Protein AF-A0A2E6GCZ6-F1 (afdb_monomer_lite)

Foldseek 3Di:
DPQDDDDPVLVVLVVLLVVLVVVLVVLVVLLVVLCCLLPPVLVVVVVVCVPVVCVVVVVDPPDPPVNVVSVVSSVVSVVSNVVSVVVSVVSVVSSVVSVVSVVVVVVSVVD

Structure (mmCIF, N/CA/C/O backbone):
data_AF-A0A2E6GCZ6-F1
#
_entry.id   AF-A0A2E6GCZ6-F1
#
loop_
_atom_site.group_PDB
_atom_site.id
_atom_site.type_symbol
_atom_site.label_atom_id
_atom_site.label_alt_id
_atom_site.label_comp_id
_atom_site.label_asym_id
_atom_site.label_entity_id
_atom_site.label_seq_id
_atom_site.pdbx_PDB_ins_code
_atom_site.Cartn_x
_atom_site.Cartn_y
_atom_site.Cartn_z
_atom_site.occupancy
_atom_site.B_iso_or_equiv
_atom_site.auth_seq_id
_atom_site.auth_comp_id
_atom_site.auth_asym_id
_atom_site.auth_atom_id
_atom_site.pdbx_PDB_model_num
ATOM 1 N N . MET A 1 1 ? 24.004 -10.871 -34.022 1.00 54.06 1 MET A N 1
ATOM 2 C CA . MET A 1 1 ? 22.774 -10.085 -33.816 1.00 54.06 1 MET A CA 1
ATOM 3 C C . MET A 1 1 ? 23.160 -8.635 -33.991 1.00 54.06 1 MET A C 1
ATOM 5 O O . MET A 1 1 ? 24.234 -8.278 -33.521 1.00 54.06 1 MET A O 1
ATOM 9 N N . ASP A 1 2 ? 22.365 -7.846 -34.705 1.00 62.41 2 ASP A N 1
ATOM 10 C CA . ASP A 1 2 ? 22.635 -6.412 -34.811 1.00 62.41 2 ASP A CA 1
ATOM 11 C C . ASP A 1 2 ? 22.353 -5.753 -33.453 1.00 62.41 2 ASP A C 1
ATOM 13 O O . ASP A 1 2 ? 21.352 -6.099 -32.817 1.00 62.41 2 ASP A O 1
ATOM 17 N N . PRO A 1 3 ? 23.224 -4.854 -32.967 1.00 60.44 3 PRO A N 1
ATOM 18 C CA . PRO A 1 3 ? 23.027 -4.206 -31.678 1.00 60.44 3 PRO A CA 1
ATOM 19 C C . PRO A 1 3 ? 21.707 -3.428 -31.677 1.00 60.44 3 PRO A C 1
ATOM 21 O O . PRO A 1 3 ? 21.461 -2.581 -32.540 1.00 60.44 3 PRO A O 1
ATOM 24 N N . ILE A 1 4 ? 20.852 -3.708 -30.691 1.00 68.25 4 ILE A N 1
ATOM 25 C CA . ILE A 1 4 ? 19.631 -2.934 -30.475 1.00 68.25 4 ILE A CA 1
ATOM 26 C C . ILE A 1 4 ? 20.024 -1.499 -30.122 1.00 68.25 4 ILE A C 1
ATOM 28 O O . ILE A 1 4 ? 20.805 -1.242 -29.205 1.00 68.25 4 ILE A O 1
ATOM 32 N N . THR A 1 5 ? 19.473 -0.539 -30.862 1.00 72.44 5 THR A N 1
ATOM 33 C CA . THR A 1 5 ? 19.636 0.876 -30.525 1.00 72.44 5 THR A CA 1
ATOM 34 C C . THR A 1 5 ? 18.655 1.215 -29.409 1.00 72.44 5 THR A C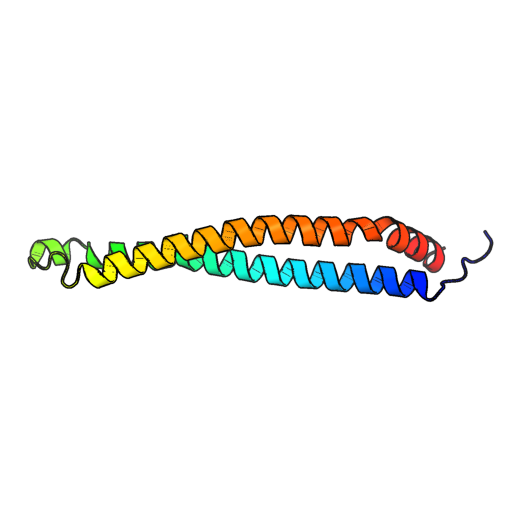 1
ATOM 36 O O . THR A 1 5 ? 17.453 1.327 -29.646 1.00 72.44 5 THR A O 1
ATOM 39 N N . ILE A 1 6 ? 19.159 1.379 -28.184 1.00 73.00 6 ILE A N 1
ATOM 40 C CA . ILE A 1 6 ? 18.347 1.797 -27.037 1.00 73.00 6 ILE A CA 1
ATOM 41 C C . ILE A 1 6 ? 17.864 3.234 -27.272 1.00 73.00 6 ILE A C 1
ATOM 43 O O . ILE A 1 6 ? 18.636 4.191 -27.217 1.00 73.00 6 ILE A O 1
ATOM 47 N N . THR A 1 7 ? 16.573 3.390 -27.549 1.00 79.94 7 THR A N 1
ATOM 48 C CA . THR A 1 7 ? 15.944 4.699 -27.785 1.00 79.94 7 THR A CA 1
ATOM 49 C C . THR A 1 7 ? 15.415 5.326 -26.488 1.00 79.94 7 THR A C 1
ATOM 51 O O . THR A 1 7 ? 15.271 4.667 -25.460 1.00 79.94 7 THR A O 1
ATOM 54 N N . GLY A 1 8 ? 15.052 6.614 -26.525 1.00 79.88 8 GLY A N 1
ATOM 55 C CA . GLY A 1 8 ? 14.458 7.306 -25.370 1.00 79.88 8 GLY A CA 1
ATOM 56 C C . GLY A 1 8 ? 13.149 6.685 -24.852 1.00 79.88 8 GLY A C 1
ATOM 57 O O . GLY A 1 8 ? 12.843 6.808 -23.669 1.00 79.88 8 GLY A O 1
ATOM 58 N N . THR A 1 9 ? 12.398 5.968 -25.695 1.00 80.75 9 THR A N 1
ATOM 59 C CA . THR A 1 9 ? 11.162 5.273 -25.287 1.00 80.75 9 THR A CA 1
ATOM 60 C C . THR A 1 9 ? 11.439 4.095 -24.355 1.00 80.75 9 THR A C 1
ATOM 62 O O . THR A 1 9 ? 10.708 3.906 -23.386 1.00 80.75 9 THR A O 1
ATOM 65 N N . HIS A 1 10 ? 12.534 3.367 -24.589 1.00 77.81 10 HIS A N 1
ATOM 66 C CA . HIS A 1 10 ? 12.990 2.277 -23.726 1.00 77.81 10 HIS A CA 1
ATOM 67 C C . HIS A 1 10 ? 13.322 2.791 -22.315 1.00 77.81 10 HIS A C 1
ATOM 69 O O . HIS A 1 10 ? 12.875 2.233 -21.312 1.00 77.81 10 HIS A O 1
ATOM 75 N N . TRP A 1 11 ? 14.031 3.921 -22.223 1.00 82.44 11 TRP A N 1
ATOM 76 C CA . TRP A 1 11 ? 14.348 4.565 -20.943 1.00 82.44 11 TRP A CA 1
ATOM 77 C C . TRP A 1 11 ? 13.114 5.097 -20.211 1.00 82.44 11 TRP A C 1
ATOM 79 O O . TRP A 1 11 ? 13.040 4.992 -18.986 1.00 82.44 11 TRP A O 1
ATOM 89 N N . ALA A 1 12 ? 12.125 5.625 -20.937 1.00 84.50 12 ALA A N 1
ATOM 90 C CA . ALA A 1 12 ? 10.864 6.064 -20.344 1.00 84.50 12 ALA A CA 1
ATOM 91 C C . ALA A 1 12 ? 10.091 4.890 -19.718 1.00 84.50 12 ALA A C 1
ATOM 93 O O . ALA A 1 12 ? 9.584 5.014 -18.604 1.00 84.50 12 ALA A O 1
ATOM 94 N N . GLN A 1 13 ? 10.062 3.734 -20.387 1.00 81.50 13 GLN A N 1
ATOM 95 C CA . GLN A 1 13 ? 9.421 2.515 -19.882 1.00 81.50 13 GLN A CA 1
ATOM 96 C C . GLN A 1 13 ? 10.160 1.924 -18.671 1.00 81.50 13 GLN A C 1
ATOM 98 O O . GLN A 1 13 ? 9.509 1.523 -17.707 1.00 81.50 13 GLN A O 1
ATOM 103 N N . ILE A 1 14 ? 11.500 1.949 -18.650 1.00 83.94 14 ILE A N 1
ATOM 104 C CA . ILE A 1 14 ? 12.277 1.589 -17.447 1.00 83.94 14 ILE A CA 1
ATOM 105 C C . ILE A 1 14 ? 11.967 2.551 -16.297 1.00 83.94 14 ILE A C 1
ATOM 107 O O . ILE A 1 14 ? 11.714 2.117 -15.175 1.00 83.94 14 ILE A O 1
ATOM 111 N N . SER A 1 15 ? 11.984 3.860 -16.554 1.00 86.06 15 SER A N 1
ATOM 112 C CA . SER A 1 15 ? 11.694 4.862 -15.525 1.00 86.06 15 SER A CA 1
ATOM 113 C C . SER A 1 15 ? 10.290 4.666 -14.954 1.00 86.06 15 SER A C 1
ATOM 115 O O . SER A 1 15 ? 10.106 4.683 -13.737 1.00 86.06 15 SER A O 1
ATOM 117 N N . GLN A 1 16 ? 9.311 4.389 -15.818 1.00 86.69 16 GLN A N 1
ATOM 118 C CA . GLN A 1 16 ? 7.963 4.024 -15.411 1.00 86.69 16 GLN A CA 1
ATOM 119 C C . GLN A 1 16 ? 7.978 2.783 -14.510 1.00 86.69 16 GLN A C 1
ATOM 121 O O . GLN A 1 16 ? 7.462 2.848 -13.397 1.00 86.69 16 GLN A O 1
ATOM 126 N N . PHE A 1 17 ? 8.616 1.689 -14.936 1.00 86.62 17 PHE A N 1
ATOM 127 C CA . PHE A 1 17 ? 8.738 0.468 -14.136 1.00 86.62 17 PHE A CA 1
ATOM 128 C C . PHE A 1 17 ? 9.288 0.748 -12.730 1.00 86.62 17 PHE A C 1
ATOM 130 O O . PHE A 1 17 ? 8.657 0.391 -11.734 1.00 86.62 17 PHE A O 1
ATOM 137 N N . VAL A 1 18 ? 10.425 1.443 -12.641 1.00 89.12 18 VAL A N 1
ATOM 138 C CA . VAL A 1 18 ? 11.084 1.761 -11.366 1.00 89.12 18 VAL A CA 1
ATOM 139 C C . VAL A 1 18 ? 10.187 2.624 -10.475 1.00 89.12 18 VAL A C 1
ATOM 141 O O . VAL A 1 18 ? 10.047 2.332 -9.288 1.00 89.12 18 VAL A O 1
ATOM 144 N N . ASN A 1 19 ? 9.528 3.641 -11.035 1.00 91.94 19 ASN A N 1
ATOM 145 C CA . ASN A 1 19 ? 8.629 4.516 -10.280 1.00 91.94 19 ASN A CA 1
ATOM 146 C C . ASN A 1 19 ? 7.410 3.759 -9.736 1.00 91.94 19 ASN A C 1
ATOM 148 O O . ASN A 1 19 ? 7.082 3.892 -8.559 1.00 91.94 19 ASN A O 1
ATOM 152 N N . PHE A 1 20 ? 6.760 2.924 -10.551 1.00 91.06 20 PHE A N 1
ATOM 153 C CA . PHE A 1 20 ? 5.609 2.135 -10.102 1.00 91.06 20 PHE A CA 1
ATOM 154 C C . PHE A 1 20 ? 5.999 1.078 -9.060 1.00 91.06 20 PHE A C 1
ATOM 156 O O . PHE A 1 20 ? 5.262 0.881 -8.090 1.00 91.06 20 PHE A O 1
ATOM 163 N N . MET A 1 21 ? 7.182 0.467 -9.188 1.00 90.94 21 MET A N 1
ATOM 164 C CA . MET A 1 21 ? 7.739 -0.401 -8.147 1.00 90.94 21 MET A CA 1
ATOM 165 C C . MET A 1 21 ? 7.989 0.375 -6.850 1.00 90.94 21 MET A C 1
ATOM 167 O O . MET A 1 21 ? 7.596 -0.087 -5.780 1.00 90.94 21 MET A O 1
ATOM 171 N N . PHE A 1 22 ? 8.552 1.583 -6.917 1.00 93.38 22 PHE A N 1
ATOM 172 C CA . PHE A 1 22 ? 8.752 2.423 -5.734 1.00 93.38 22 PHE A CA 1
ATOM 173 C C . PHE A 1 22 ? 7.425 2.810 -5.060 1.00 93.38 22 PHE A C 1
ATOM 175 O O . PHE A 1 22 ? 7.276 2.680 -3.844 1.00 93.38 22 PHE A O 1
ATOM 182 N N . TYR A 1 23 ? 6.416 3.209 -5.839 1.00 93.94 23 TYR A N 1
ATOM 183 C CA . TYR A 1 23 ? 5.084 3.511 -5.311 1.00 93.94 23 TYR A CA 1
ATOM 184 C C . TYR A 1 23 ? 4.410 2.288 -4.680 1.00 93.94 23 TYR A C 1
ATOM 186 O O . TYR A 1 23 ? 3.712 2.434 -3.676 1.00 93.94 23 TYR A O 1
ATOM 194 N N . SER A 1 24 ? 4.650 1.083 -5.210 1.00 93.31 24 SER A N 1
ATOM 195 C CA . SER A 1 24 ? 4.134 -0.157 -4.621 1.00 93.31 24 SER A CA 1
ATOM 196 C C . SER A 1 24 ? 4.671 -0.383 -3.202 1.00 93.31 24 SER A C 1
ATOM 198 O O . SER A 1 24 ? 3.904 -0.720 -2.301 1.00 93.31 24 SER A O 1
ATOM 200 N N . VAL A 1 25 ? 5.953 -0.086 -2.961 1.00 95.12 25 VAL A N 1
ATOM 201 C CA . VAL A 1 25 ? 6.556 -0.146 -1.620 1.00 95.12 25 VAL A CA 1
ATOM 202 C C . VAL A 1 25 ? 5.881 0.858 -0.685 1.00 95.12 25 VAL A C 1
ATOM 204 O O . VAL A 1 25 ? 5.512 0.505 0.434 1.00 95.12 25 VAL A O 1
ATOM 207 N N . GLY A 1 26 ? 5.644 2.087 -1.155 1.00 94.19 26 GLY A N 1
ATOM 208 C CA . GLY A 1 26 ? 4.905 3.097 -0.393 1.00 94.19 26 GLY A CA 1
ATOM 209 C C . GLY A 1 26 ? 3.497 2.635 -0.002 1.00 94.19 26 GLY A C 1
ATOM 210 O O . GLY A 1 26 ? 3.097 2.775 1.155 1.00 94.19 26 GLY A O 1
ATOM 211 N N . ALA A 1 27 ? 2.767 2.016 -0.933 1.00 95.12 27 ALA A N 1
ATOM 212 C CA . ALA A 1 27 ? 1.445 1.456 -0.661 1.00 95.12 27 ALA A CA 1
ATOM 213 C C . ALA A 1 27 ? 1.499 0.339 0.397 1.00 95.12 27 ALA A C 1
ATOM 215 O O . ALA A 1 27 ? 0.677 0.329 1.314 1.00 95.12 27 ALA A O 1
ATOM 216 N N . VAL A 1 28 ? 2.493 -0.555 0.330 1.00 96.06 28 VAL A N 1
ATOM 217 C CA . VAL A 1 28 ? 2.695 -1.613 1.336 1.00 96.06 28 VAL A CA 1
ATOM 218 C C . VAL A 1 28 ? 2.949 -1.026 2.722 1.00 96.06 28 VAL A C 1
ATOM 220 O O . VAL A 1 28 ? 2.353 -1.500 3.686 1.00 96.06 28 VAL A O 1
ATOM 223 N N . ILE A 1 29 ? 3.774 0.019 2.838 1.00 96.12 29 ILE A N 1
ATOM 224 C CA . ILE A 1 29 ? 4.039 0.683 4.124 1.00 96.12 29 ILE A CA 1
ATOM 225 C C . ILE A 1 29 ? 2.738 1.240 4.710 1.00 96.12 29 ILE A C 1
ATOM 227 O O . ILE A 1 29 ? 2.426 0.968 5.867 1.00 96.12 29 ILE A O 1
ATOM 231 N N . ILE A 1 30 ? 1.938 1.951 3.908 1.00 94.94 30 ILE A N 1
ATOM 232 C CA . ILE A 1 30 ? 0.652 2.507 4.354 1.00 94.94 30 ILE A CA 1
ATOM 233 C C . ILE A 1 30 ? -0.282 1.392 4.841 1.00 94.94 30 ILE A C 1
ATOM 235 O O . ILE A 1 30 ? -0.866 1.513 5.920 1.00 94.94 30 ILE A O 1
ATOM 239 N N . ILE A 1 31 ? -0.410 0.299 4.084 1.00 95.56 31 ILE A N 1
ATOM 240 C CA . ILE A 1 31 ? -1.247 -0.848 4.466 1.00 95.56 31 ILE A CA 1
ATOM 241 C C . ILE A 1 31 ? -0.739 -1.468 5.771 1.00 95.56 31 ILE A C 1
ATOM 243 O O . ILE A 1 31 ? -1.523 -1.677 6.695 1.00 95.56 31 ILE A O 1
ATOM 247 N N . ALA A 1 32 ? 0.564 -1.733 5.875 1.00 95.38 32 ALA A N 1
ATOM 248 C CA . ALA A 1 32 ? 1.169 -2.363 7.043 1.00 95.38 32 ALA A CA 1
ATOM 249 C C . ALA A 1 32 ? 0.978 -1.515 8.306 1.00 95.38 32 ALA A C 1
ATOM 251 O O . ALA A 1 32 ? 0.556 -2.038 9.336 1.00 95.38 32 ALA A O 1
ATOM 252 N N . THR A 1 33 ? 1.207 -0.201 8.225 1.00 95.06 33 THR A N 1
ATOM 253 C CA . THR A 1 33 ? 0.978 0.720 9.345 1.00 95.06 33 THR A CA 1
ATOM 254 C C . THR A 1 33 ? -0.491 0.728 9.771 1.00 95.06 33 THR A C 1
ATOM 256 O O . THR A 1 33 ? -0.782 0.658 10.964 1.00 95.06 33 THR A O 1
ATOM 259 N N . ASN A 1 34 ? -1.432 0.756 8.822 1.00 94.19 34 ASN A N 1
ATOM 260 C CA . ASN A 1 34 ? -2.861 0.747 9.144 1.00 94.19 34 ASN A CA 1
ATOM 261 C C . ASN A 1 34 ? -3.330 -0.600 9.716 1.00 94.19 34 ASN A C 1
ATOM 263 O O . ASN A 1 34 ? -4.144 -0.610 10.639 1.00 94.19 34 ASN A O 1
ATOM 267 N N . LEU A 1 35 ? -2.793 -1.728 9.239 1.00 93.38 35 LEU A N 1
ATOM 268 C CA . LEU A 1 35 ? -3.044 -3.045 9.833 1.00 93.38 35 LEU A CA 1
ATOM 269 C C . LEU A 1 35 ? -2.501 -3.126 11.259 1.00 93.38 35 LEU A C 1
ATOM 271 O O . LEU A 1 35 ? -3.213 -3.585 12.144 1.00 93.38 35 LEU A O 1
ATOM 275 N N . LEU A 1 36 ? -1.283 -2.641 11.501 1.00 93.81 36 LEU A N 1
ATOM 276 C CA . LEU A 1 36 ? -0.674 -2.615 12.830 1.00 93.81 36 LEU A CA 1
ATOM 277 C C . L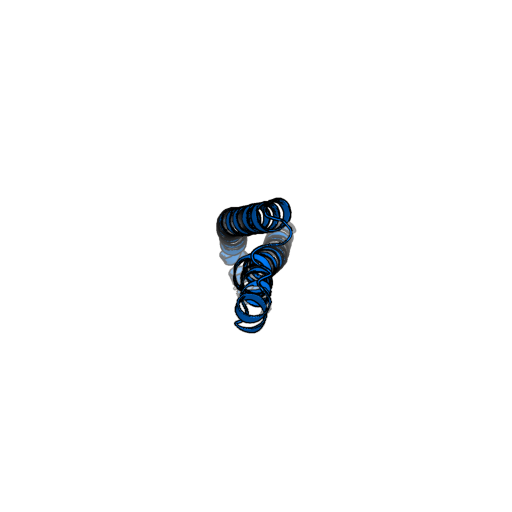EU A 1 36 ? -1.541 -1.816 13.821 1.00 93.81 36 LEU A C 1
ATOM 279 O O . LEU A 1 36 ? -1.832 -2.281 14.922 1.00 93.81 36 LEU A O 1
ATOM 283 N N . ILE A 1 37 ? -2.018 -0.638 13.406 1.00 90.81 37 ILE A N 1
ATOM 284 C CA . ILE A 1 37 ? -2.899 0.209 14.220 1.00 90.81 37 ILE A CA 1
ATOM 285 C C . ILE A 1 37 ? -4.255 -0.463 14.457 1.00 90.81 37 ILE A C 1
ATOM 287 O O . ILE A 1 37 ? -4.692 -0.583 15.602 1.00 90.81 37 ILE A O 1
ATOM 291 N N . GLY A 1 38 ? -4.918 -0.910 13.390 1.00 85.88 38 GLY A N 1
ATOM 292 C CA . GLY A 1 38 ? -6.271 -1.456 13.462 1.00 85.88 38 GLY A CA 1
ATOM 293 C C . GLY A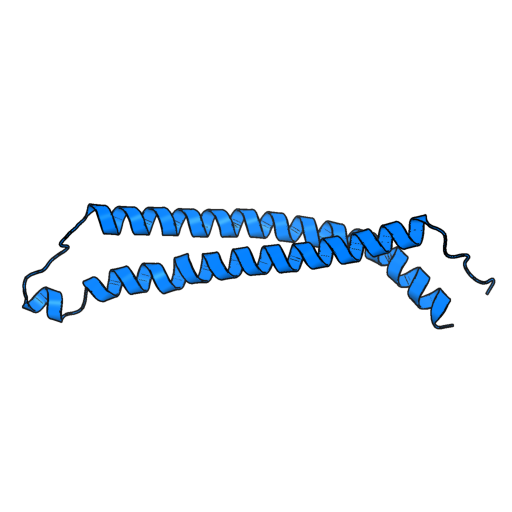 1 38 ? -6.355 -2.824 14.141 1.00 85.88 38 GLY A C 1
ATOM 294 O O . GLY A 1 38 ? -7.338 -3.111 14.817 1.00 85.88 38 GLY A O 1
ATOM 295 N N . TYR A 1 39 ? -5.346 -3.675 13.968 1.00 88.31 39 TYR A N 1
ATOM 296 C CA . TYR A 1 39 ? -5.371 -5.062 14.433 1.00 88.31 39 TYR A CA 1
ATOM 297 C C . TYR A 1 39 ? -4.645 -5.280 15.763 1.00 88.31 39 TYR A C 1
ATOM 299 O O . TYR A 1 39 ? -5.052 -6.149 16.523 1.00 88.31 39 TYR A O 1
ATOM 307 N N . ILE A 1 40 ? -3.593 -4.507 16.060 1.00 87.69 40 ILE A N 1
ATOM 308 C CA . ILE A 1 40 ? -2.793 -4.698 17.279 1.00 87.69 40 ILE A CA 1
ATOM 309 C C . ILE A 1 40 ? -3.040 -3.561 18.269 1.00 87.69 40 ILE A C 1
ATOM 311 O O . ILE A 1 40 ? -3.528 -3.805 19.371 1.00 87.69 40 ILE A O 1
ATOM 315 N N . PHE A 1 41 ? -2.744 -2.314 17.889 1.00 86.19 41 PHE A N 1
ATOM 316 C CA . PHE A 1 41 ? -2.755 -1.209 18.852 1.00 86.19 41 PHE A CA 1
ATOM 317 C C . PHE A 1 41 ? -4.150 -0.900 19.396 1.00 86.19 41 PHE A C 1
ATOM 319 O O . PHE A 1 41 ? -4.316 -0.849 20.612 1.00 86.19 41 PHE A O 1
ATOM 326 N N . ILE A 1 42 ? -5.160 -0.720 18.540 1.00 84.50 42 ILE A N 1
ATOM 327 C CA . ILE A 1 42 ? -6.504 -0.349 19.010 1.00 84.50 42 ILE A CA 1
ATOM 328 C C . ILE A 1 42 ? -7.112 -1.429 19.918 1.00 84.50 42 ILE A C 1
ATOM 330 O O . ILE A 1 42 ? -7.531 -1.068 21.018 1.00 84.50 42 ILE A O 1
ATOM 334 N N . PRO A 1 43 ? -7.118 -2.724 19.544 1.00 81.50 43 PRO A N 1
ATOM 335 C CA . PRO A 1 43 ? -7.560 -3.780 20.452 1.00 81.50 43 PRO A CA 1
ATOM 336 C C . PRO A 1 43 ? -6.775 -3.801 21.764 1.00 81.50 43 PRO A C 1
ATOM 338 O O . PRO A 1 43 ? -7.389 -3.814 22.821 1.00 81.50 43 PRO A O 1
ATOM 341 N N . SER A 1 44 ? -5.441 -3.672 21.730 1.00 80.44 44 SER A N 1
ATOM 342 C CA . SER A 1 44 ? -4.635 -3.665 22.962 1.00 80.44 44 SER A CA 1
ATOM 343 C C . SER A 1 44 ? -4.978 -2.504 23.906 1.00 80.44 44 SER A C 1
ATOM 345 O O . SER A 1 44 ? -4.967 -2.672 25.124 1.00 80.44 44 SER A O 1
ATOM 347 N N . LEU A 1 45 ? -5.327 -1.334 23.359 1.00 78.12 45 LEU A N 1
ATOM 348 C CA . LEU A 1 45 ? -5.761 -0.179 24.145 1.00 78.12 45 LEU A CA 1
ATOM 349 C C . LEU A 1 45 ? -7.135 -0.414 24.773 1.00 78.12 45 LEU A C 1
ATOM 351 O O . LEU A 1 45 ? -7.346 -0.002 25.910 1.00 78.12 45 LEU A O 1
ATOM 355 N N . ILE A 1 46 ? -8.043 -1.081 24.058 1.00 73.25 46 ILE A N 1
ATOM 356 C CA . ILE A 1 46 ? -9.368 -1.439 24.573 1.00 73.25 46 ILE A CA 1
ATOM 357 C C . ILE A 1 46 ? -9.225 -2.502 25.673 1.00 73.25 46 ILE A C 1
ATOM 359 O O . ILE A 1 46 ? -9.681 -2.283 26.790 1.00 73.25 46 ILE A O 1
ATOM 363 N N . ASP A 1 47 ? -8.492 -3.584 25.412 1.00 69.56 47 ASP A N 1
ATOM 364 C CA . ASP A 1 47 ? -8.326 -4.703 26.347 1.00 69.56 47 ASP A CA 1
ATOM 365 C C . ASP A 1 47 ? -7.539 -4.309 27.608 1.00 69.56 47 ASP A C 1
ATOM 367 O O . ASP A 1 47 ? -7.818 -4.800 28.702 1.00 69.56 47 ASP A O 1
ATOM 371 N N . SER A 1 48 ? -6.579 -3.379 27.500 1.00 62.62 48 SER A N 1
ATOM 372 C CA . SER A 1 48 ? -5.863 -2.849 28.672 1.00 62.62 48 SER A CA 1
ATOM 373 C C . SER A 1 48 ? -6.789 -2.151 29.679 1.00 62.62 48 SER A C 1
ATOM 375 O O . SER A 1 48 ? -6.475 -2.105 30.870 1.00 62.62 48 SER A O 1
ATOM 377 N N . GLN A 1 49 ? -7.946 -1.650 29.230 1.00 57.72 49 GLN A N 1
ATOM 378 C CA . GLN A 1 49 ? -8.962 -1.046 30.097 1.00 57.72 49 GLN A CA 1
ATOM 379 C C . GLN A 1 49 ? -9.866 -2.102 30.762 1.00 57.72 49 GLN A C 1
ATOM 381 O O . GLN A 1 49 ? -10.401 -1.857 31.845 1.00 57.72 49 GLN A O 1
ATOM 386 N N . ASP A 1 50 ? -9.956 -3.301 30.182 1.00 53.28 50 ASP A N 1
ATOM 387 C CA . ASP A 1 50 ? -10.766 -4.428 30.664 1.00 53.28 50 ASP A CA 1
ATOM 388 C C . ASP A 1 50 ? -9.980 -5.413 31.562 1.00 53.28 50 ASP A C 1
ATOM 390 O O . ASP A 1 50 ? -10.458 -6.506 31.874 1.00 53.28 50 ASP A O 1
ATOM 394 N N . SER A 1 51 ? -8.776 -5.042 32.027 1.00 50.62 51 SER A N 1
ATOM 395 C CA . SER A 1 51 ? -7.984 -5.885 32.938 1.00 50.62 51 SER A CA 1
ATOM 396 C C . SER A 1 51 ? -8.757 -6.236 34.227 1.00 50.62 51 SER A C 1
ATOM 398 O O . SER A 1 51 ? -9.501 -5.405 34.745 1.00 50.62 51 SER A O 1
ATOM 400 N N . PRO A 1 52 ? -8.558 -7.422 34.835 1.00 47.00 52 PRO A N 1
ATOM 401 C CA . PRO A 1 52 ? -9.300 -7.849 36.029 1.00 47.00 52 PRO A CA 1
ATOM 402 C C . PRO A 1 52 ? -9.147 -6.914 37.246 1.00 47.00 52 PRO A C 1
ATOM 404 O O . PRO A 1 52 ? -9.991 -6.936 38.138 1.00 47.00 52 PRO A O 1
ATOM 407 N N . LEU A 1 53 ? -8.133 -6.040 37.273 1.00 47.47 53 LEU A N 1
ATOM 408 C CA . LEU A 1 53 ? -7.998 -4.965 38.266 1.00 47.47 53 LEU A CA 1
ATOM 409 C C . LEU A 1 53 ? -9.056 -3.851 38.117 1.00 47.47 53 LEU A C 1
ATOM 411 O O . LEU A 1 53 ? -9.383 -3.208 39.113 1.00 47.47 53 LEU A O 1
ATOM 415 N N . SER A 1 54 ? -9.629 -3.632 36.927 1.00 49.94 54 SER A N 1
ATOM 416 C CA . SER A 1 54 ? -10.728 -2.673 36.708 1.00 49.94 54 SER A CA 1
ATOM 417 C C . SER A 1 54 ? -12.078 -3.216 37.192 1.00 49.94 54 SER A C 1
ATOM 419 O O . SER A 1 54 ? -12.903 -2.457 37.703 1.00 49.94 54 SER A O 1
ATOM 421 N N . ILE A 1 55 ? -12.262 -4.542 37.146 1.00 45.34 55 ILE A N 1
ATOM 422 C CA . ILE A 1 55 ? -13.428 -5.253 37.695 1.00 45.34 55 ILE A CA 1
ATOM 423 C C . ILE A 1 55 ? -13.394 -5.254 39.232 1.00 45.34 55 ILE A C 1
ATOM 425 O O . ILE A 1 55 ? -14.427 -5.040 39.864 1.00 45.34 55 ILE A O 1
ATOM 429 N N . ILE A 1 56 ? -12.212 -5.432 39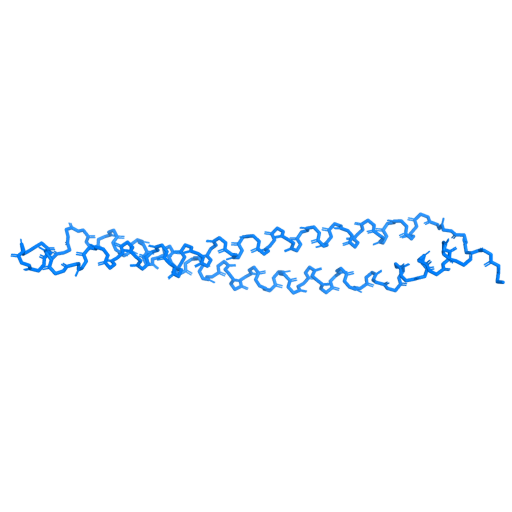.839 1.00 47.03 56 ILE A N 1
ATOM 430 C CA . ILE A 1 56 ? -12.030 -5.393 41.303 1.00 47.03 56 ILE A CA 1
ATOM 431 C C . ILE A 1 56 ? -12.236 -3.969 41.860 1.00 47.03 56 ILE A C 1
ATOM 433 O O . ILE A 1 56 ? -12.756 -3.816 42.961 1.00 47.03 56 ILE A O 1
ATOM 437 N N . ASN A 1 57 ? -11.903 -2.928 41.086 1.00 47.19 57 ASN A N 1
ATOM 438 C CA . ASN A 1 57 ? -12.053 -1.522 41.487 1.00 47.19 57 ASN A CA 1
ATOM 439 C C . ASN A 1 57 ? -13.359 -0.851 41.006 1.00 47.19 57 ASN A C 1
ATOM 441 O O . ASN A 1 57 ? -13.519 0.355 41.176 1.00 47.19 57 ASN A O 1
ATOM 445 N N . GLY A 1 58 ? -14.297 -1.590 40.398 1.00 48.62 58 GLY A N 1
ATOM 446 C CA . GLY A 1 58 ? -15.585 -1.044 39.938 1.00 48.62 58 GLY A CA 1
ATOM 447 C C . GLY A 1 58 ? -15.498 -0.014 38.800 1.00 48.62 58 GLY A C 1
ATOM 448 O O . GLY A 1 58 ? -16.513 0.580 38.433 1.00 48.62 58 GLY A O 1
ATOM 449 N N . ALA A 1 59 ? -14.320 0.190 38.206 1.00 46.47 59 ALA A N 1
ATOM 450 C CA . ALA A 1 59 ? -14.081 1.161 37.143 1.00 46.47 59 ALA A CA 1
ATOM 451 C C . ALA A 1 59 ? -14.437 0.556 35.778 1.00 46.47 59 ALA A C 1
ATOM 453 O O . ALA A 1 59 ? -13.588 0.275 34.936 1.00 46.47 59 ALA A O 1
ATOM 454 N N . LYS A 1 60 ? -15.734 0.331 35.568 1.00 51.28 60 LYS A N 1
ATOM 455 C CA . LYS A 1 60 ? -16.296 -0.021 34.266 1.00 51.28 60 LYS A CA 1
ATOM 456 C C . LYS A 1 60 ? -16.359 1.250 33.412 1.00 51.28 60 LYS A C 1
ATOM 458 O O . LYS A 1 60 ? -17.145 2.140 33.711 1.00 51.28 60 LYS A O 1
ATOM 463 N N . LEU A 1 61 ? -15.555 1.307 32.350 1.00 53.03 61 LEU A N 1
ATOM 464 C CA . LEU A 1 61 ? -15.646 2.264 31.238 1.00 53.03 61 LEU A CA 1
ATOM 465 C C . LEU A 1 61 ? -15.776 3.756 31.649 1.00 53.03 61 LEU A C 1
ATOM 467 O O . LEU A 1 61 ? -16.852 4.344 31.565 1.00 53.03 61 LEU A O 1
ATOM 471 N N . GLU A 1 62 ? -14.676 4.423 32.013 1.00 56.06 62 GLU A N 1
ATOM 472 C CA . GLU A 1 62 ? -14.712 5.857 32.378 1.00 56.06 62 GLU A CA 1
ATOM 473 C C . GLU A 1 62 ? -15.069 6.807 31.208 1.00 56.06 62 GLU A C 1
ATOM 475 O O . GLU A 1 62 ? -15.433 7.959 31.445 1.00 56.06 62 GLU A O 1
ATOM 480 N N . ASN A 1 63 ? -15.027 6.371 29.935 1.00 63.62 63 ASN A N 1
ATOM 481 C CA . ASN A 1 63 ? -15.477 7.223 28.823 1.00 63.62 63 ASN A CA 1
ATOM 482 C C . ASN A 1 63 ? -15.982 6.449 27.578 1.00 63.62 63 ASN A C 1
ATOM 484 O O . ASN A 1 63 ? -15.212 6.197 26.645 1.00 63.62 63 ASN A O 1
ATOM 488 N N . PRO A 1 64 ? -17.290 6.128 27.471 1.00 69.06 64 PRO A N 1
ATOM 489 C CA . PRO A 1 64 ? -17.861 5.415 26.314 1.00 69.06 64 PRO A CA 1
ATOM 490 C C . PRO A 1 64 ? -17.629 6.128 24.972 1.00 69.06 64 PRO A C 1
ATOM 492 O O . PRO A 1 64 ? -17.584 5.495 23.915 1.00 69.06 64 PRO A O 1
ATOM 495 N N . LYS A 1 65 ? -17.427 7.451 25.000 1.00 74.81 65 LYS A N 1
ATOM 496 C CA . LYS A 1 65 ? -17.101 8.240 23.808 1.00 74.81 65 LYS A CA 1
ATOM 497 C C . LYS A 1 65 ? -15.722 7.886 23.247 1.00 74.81 65 LYS A C 1
ATOM 499 O O . LYS A 1 65 ? -15.590 7.790 22.028 1.00 74.81 65 LYS A O 1
ATOM 504 N N . PHE A 1 66 ? -14.731 7.638 24.103 1.00 76.81 66 PHE A N 1
ATOM 505 C CA . PHE A 1 66 ? -13.362 7.323 23.687 1.00 76.81 66 PHE A CA 1
ATOM 506 C C . PHE A 1 66 ? -13.268 5.952 23.006 1.00 76.81 66 PHE A C 1
ATOM 508 O O . PHE A 1 66 ? -12.734 5.852 21.904 1.00 76.81 66 PHE A O 1
AT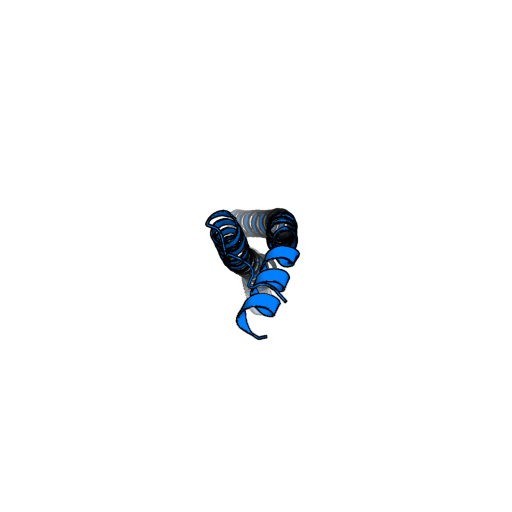OM 515 N N . VAL A 1 67 ? -13.892 4.918 23.579 1.00 77.50 67 VAL A N 1
ATOM 516 C CA . VAL A 1 67 ? -13.947 3.578 22.961 1.00 77.50 67 VAL A CA 1
ATOM 517 C C . VAL A 1 67 ? -14.660 3.632 21.606 1.00 77.50 67 VAL A C 1
ATOM 519 O O . VAL A 1 67 ? -14.168 3.099 20.613 1.00 77.50 67 VAL A O 1
ATOM 522 N N . SER A 1 68 ? -15.781 4.361 21.516 1.00 81.19 68 SER A N 1
ATOM 523 C CA . SER A 1 68 ? -16.493 4.543 20.243 1.00 81.19 68 SER A CA 1
ATOM 524 C C . SER A 1 68 ? -15.649 5.256 19.177 1.00 81.19 68 SER A C 1
ATOM 526 O O . SER A 1 68 ? -15.781 4.974 17.985 1.00 81.19 68 SER A O 1
ATOM 528 N N . PHE A 1 69 ? -14.772 6.170 19.599 1.00 84.06 69 PHE A N 1
ATOM 529 C CA . PHE A 1 69 ? -13.842 6.874 18.726 1.00 84.06 69 PHE A CA 1
ATOM 530 C C . PHE A 1 69 ? -12.739 5.938 18.217 1.00 84.06 69 PHE A C 1
ATOM 532 O O . PHE A 1 69 ? -12.513 5.883 17.009 1.00 84.06 69 PHE A O 1
ATOM 539 N N . LEU A 1 70 ? -12.133 5.130 19.092 1.00 84.56 70 LEU A N 1
ATOM 540 C CA . LEU A 1 70 ? -11.131 4.134 18.698 1.00 84.56 70 LEU A CA 1
ATOM 541 C C . LEU A 1 70 ? -11.699 3.102 17.713 1.00 84.56 70 LEU A C 1
ATOM 543 O O . LEU A 1 70 ? -11.075 2.825 16.693 1.00 84.56 70 LEU A O 1
ATOM 547 N N . LEU A 1 71 ? -12.921 2.608 17.938 1.00 86.25 71 LEU A N 1
ATOM 548 C CA . LEU A 1 71 ? -13.590 1.690 17.007 1.00 86.25 71 LEU A CA 1
ATOM 549 C C . LEU A 1 71 ? -13.865 2.330 15.634 1.00 86.25 71 LEU A C 1
ATOM 551 O O . LEU A 1 71 ? -13.832 1.645 14.611 1.00 86.25 71 LEU A O 1
ATOM 555 N N . LYS A 1 72 ? -14.130 3.643 15.575 1.00 88.69 72 LYS A N 1
ATOM 556 C CA . LYS A 1 72 ? -14.249 4.368 14.296 1.00 88.69 72 LYS A CA 1
ATOM 557 C C . LYS A 1 72 ? -12.907 4.446 13.573 1.00 88.69 72 LYS A C 1
ATOM 559 O O . LYS A 1 72 ? -12.873 4.185 12.373 1.00 88.69 72 LYS A O 1
ATOM 564 N N . ILE A 1 73 ? -11.822 4.752 14.291 1.00 89.06 73 ILE A N 1
ATOM 565 C CA . ILE A 1 73 ? -10.465 4.745 13.722 1.00 89.06 73 ILE A CA 1
ATOM 566 C C . ILE A 1 73 ? -10.124 3.350 13.203 1.00 89.06 73 ILE A C 1
ATOM 568 O O . ILE A 1 73 ? -9.666 3.224 12.075 1.00 89.06 73 ILE A O 1
ATOM 572 N N . GLN A 1 74 ? -10.420 2.299 13.969 1.00 89.38 74 GLN A N 1
ATOM 573 C CA . GLN A 1 74 ? -10.162 0.917 13.570 1.00 89.38 74 GLN A CA 1
ATOM 574 C C . GLN A 1 74 ? -10.824 0.575 12.230 1.00 89.38 74 GLN A C 1
ATOM 576 O O . GLN A 1 74 ? -10.173 0.067 11.316 1.00 89.38 74 GLN A O 1
ATOM 581 N N . LYS A 1 75 ? -12.111 0.914 12.084 1.00 88.88 75 LYS A N 1
ATOM 582 C CA . LYS A 1 75 ? -12.852 0.726 10.829 1.00 88.88 75 LYS A CA 1
ATOM 583 C C . LYS A 1 75 ? -12.249 1.535 9.681 1.00 88.88 75 LYS A C 1
ATOM 585 O O . LYS A 1 75 ? -12.154 1.020 8.570 1.00 88.88 75 LYS A O 1
ATOM 590 N N . ALA A 1 76 ? -11.825 2.772 9.941 1.00 92.38 76 ALA A N 1
ATOM 591 C CA . ALA A 1 76 ? -11.157 3.601 8.944 1.00 92.38 76 ALA A CA 1
ATOM 592 C C . ALA A 1 76 ? -9.818 2.988 8.500 1.00 92.38 76 ALA A C 1
ATOM 594 O O . ALA A 1 76 ? -9.569 2.902 7.301 1.00 92.38 76 ALA A O 1
ATOM 595 N N . CYS A 1 77 ? -9.002 2.480 9.429 1.00 92.44 77 CYS A N 1
ATOM 596 C CA . CYS A 1 77 ? -7.756 1.781 9.113 1.00 92.44 77 CYS A CA 1
ATOM 597 C C . CYS A 1 77 ? -8.007 0.571 8.206 1.00 92.44 77 CYS A C 1
ATOM 599 O O . CYS A 1 77 ? -7.335 0.426 7.189 1.00 92.44 77 CYS A O 1
ATOM 601 N N . TYR A 1 78 ? -9.015 -0.257 8.503 1.00 91.75 78 TYR A N 1
ATOM 602 C CA . TYR A 1 78 ? -9.361 -1.382 7.629 1.00 91.75 78 TYR A CA 1
ATOM 603 C C . TYR A 1 78 ? -9.848 -0.939 6.245 1.00 91.75 78 TYR A C 1
ATOM 605 O O . TYR A 1 78 ? -9.468 -1.549 5.246 1.00 91.75 78 TYR A O 1
ATOM 613 N N . ALA A 1 79 ? -10.628 0.141 6.157 1.00 93.88 79 ALA A N 1
ATOM 614 C CA . ALA A 1 79 ? -11.040 0.700 4.871 1.00 93.88 79 ALA A CA 1
ATOM 615 C C . ALA A 1 79 ? -9.834 1.182 4.042 1.00 93.88 79 ALA A C 1
ATOM 617 O O . ALA A 1 79 ? -9.755 0.890 2.847 1.00 93.88 79 ALA A O 1
ATOM 618 N N . VAL A 1 80 ? -8.863 1.848 4.680 1.00 94.75 80 VAL A N 1
ATOM 619 C CA . VAL A 1 80 ? -7.599 2.255 4.044 1.00 94.75 80 VAL A CA 1
ATOM 620 C C . VAL A 1 80 ? -6.813 1.037 3.562 1.00 94.75 80 VAL A C 1
ATOM 622 O O . VAL A 1 80 ? -6.285 1.070 2.455 1.00 94.75 80 VAL A O 1
ATOM 625 N N . CYS A 1 81 ? -6.775 -0.058 4.326 1.00 94.06 81 CYS A N 1
ATOM 626 C CA . CYS A 1 81 ? -6.108 -1.288 3.897 1.00 94.06 81 CYS A CA 1
ATOM 627 C C . CYS A 1 81 ? -6.748 -1.894 2.643 1.00 94.06 81 CYS A C 1
ATOM 629 O O . CYS A 1 81 ? -6.028 -2.294 1.733 1.00 94.06 81 CYS A O 1
ATOM 631 N N . ILE A 1 82 ? -8.082 -1.933 2.563 1.00 95.19 82 ILE A N 1
ATOM 632 C CA . ILE A 1 82 ? -8.796 -2.456 1.387 1.00 95.19 82 ILE A CA 1
ATOM 633 C C . ILE A 1 82 ? -8.513 -1.583 0.160 1.00 95.19 82 ILE A C 1
ATOM 635 O O . ILE A 1 82 ? -8.131 -2.096 -0.891 1.00 95.19 82 ILE A O 1
ATOM 639 N N . ALA A 1 83 ? -8.651 -0.261 0.294 1.00 95.88 83 ALA A N 1
ATOM 640 C CA . ALA A 1 83 ? -8.367 0.670 -0.795 1.00 95.88 83 ALA A CA 1
ATOM 641 C C . ALA A 1 83 ? -6.893 0.604 -1.231 1.00 95.88 83 ALA A C 1
ATOM 643 O O . ALA A 1 83 ? -6.594 0.552 -2.424 1.00 95.88 83 ALA A O 1
ATOM 644 N N . GLY A 1 84 ? -5.975 0.541 -0.265 1.00 94.44 84 GLY A N 1
ATOM 645 C CA . GLY A 1 84 ? -4.544 0.387 -0.499 1.00 94.44 84 GLY A CA 1
ATOM 646 C C . GLY A 1 84 ? -4.208 -0.920 -1.211 1.00 94.44 84 GLY A C 1
ATOM 647 O O . GLY A 1 84 ? -3.377 -0.916 -2.111 1.00 94.44 84 GLY A O 1
ATOM 648 N N . PHE A 1 85 ? -4.879 -2.024 -0.875 1.00 94.56 85 PHE A N 1
ATOM 649 C CA . PHE A 1 85 ? -4.684 -3.310 -1.544 1.00 94.56 85 PHE A CA 1
ATOM 650 C C . PHE A 1 85 ? -5.092 -3.256 -3.022 1.00 94.56 85 PHE A C 1
ATOM 652 O O . PHE A 1 85 ? -4.346 -3.711 -3.887 1.00 94.56 85 PHE A O 1
ATOM 659 N N . VAL A 1 86 ? -6.230 -2.627 -3.333 1.00 96.12 86 VAL A N 1
ATOM 660 C CA . VAL A 1 86 ? -6.658 -2.401 -4.725 1.00 96.12 86 VAL A CA 1
ATOM 661 C C . VAL A 1 86 ? -5.652 -1.517 -5.469 1.00 96.12 86 VAL A C 1
ATOM 663 O O . VAL A 1 86 ? -5.260 -1.838 -6.592 1.00 96.12 86 VAL A O 1
ATOM 666 N N . ALA A 1 87 ? -5.182 -0.439 -4.836 1.00 94.62 87 ALA A N 1
ATOM 667 C CA . ALA A 1 87 ? -4.157 0.427 -5.412 1.00 94.62 87 ALA A CA 1
ATOM 668 C C . ALA A 1 87 ? -2.841 -0.328 -5.657 1.00 94.62 87 ALA A C 1
ATOM 670 O O . ALA A 1 87 ? -2.230 -0.169 -6.710 1.00 94.62 87 ALA A O 1
ATOM 671 N N . LEU A 1 88 ? -2.427 -1.195 -4.730 1.00 95.44 88 LEU A N 1
ATOM 672 C CA . LEU A 1 88 ? -1.223 -2.010 -4.863 1.00 95.44 88 LEU A CA 1
ATOM 673 C C . LEU A 1 88 ? -1.314 -2.961 -6.061 1.00 95.44 88 LEU A C 1
ATOM 675 O O . LEU A 1 88 ? -0.364 -3.040 -6.837 1.00 95.44 88 LEU A O 1
ATOM 679 N N . ILE A 1 89 ? -2.457 -3.629 -6.253 1.00 94.62 89 ILE A N 1
ATOM 680 C CA . ILE A 1 89 ? -2.694 -4.478 -7.432 1.00 94.62 89 ILE A CA 1
ATOM 681 C C . ILE A 1 89 ? -2.534 -3.660 -8.716 1.00 94.62 89 ILE A C 1
ATOM 683 O O . ILE A 1 89 ? -1.837 -4.092 -9.631 1.00 94.62 89 ILE A O 1
ATOM 687 N N . TYR A 1 90 ? -3.131 -2.468 -8.776 1.00 93.81 90 TYR A N 1
ATOM 688 C CA . TYR A 1 90 ? -3.020 -1.589 -9.939 1.00 93.81 90 TYR A CA 1
ATOM 689 C C . TYR A 1 90 ? -1.574 -1.137 -10.208 1.00 93.81 90 TYR A C 1
ATOM 691 O O . TYR A 1 90 ? -1.112 -1.174 -11.352 1.00 93.81 90 TYR A O 1
ATOM 699 N N . LEU A 1 91 ? -0.843 -0.738 -9.162 1.00 92.81 91 LEU A N 1
ATOM 700 C CA . LEU A 1 91 ? 0.553 -0.310 -9.268 1.00 92.81 91 LEU A CA 1
ATOM 701 C C . LEU A 1 91 ? 1.442 -1.447 -9.778 1.00 92.81 91 LEU A C 1
ATOM 703 O O . LEU A 1 91 ? 2.226 -1.237 -10.701 1.00 92.81 91 LEU A O 1
ATOM 707 N N . LEU A 1 92 ? 1.284 -2.653 -9.226 1.00 90.75 92 LEU A N 1
ATOM 708 C CA . LEU A 1 92 ? 2.040 -3.829 -9.651 1.00 90.75 92 LEU A CA 1
ATOM 709 C C . LEU A 1 92 ? 1.676 -4.250 -11.074 1.00 90.75 92 LEU A C 1
ATOM 711 O O . LEU A 1 92 ? 2.571 -4.497 -11.874 1.00 90.75 92 LEU A O 1
ATOM 715 N N . TYR A 1 93 ? 0.389 -4.276 -11.425 1.00 90.50 93 TYR A N 1
ATOM 716 C CA . TYR A 1 93 ? -0.053 -4.559 -12.792 1.00 90.50 93 TYR A CA 1
ATOM 717 C C . TYR A 1 93 ? 0.593 -3.596 -13.798 1.00 90.50 93 TYR A C 1
ATOM 719 O O . TYR A 1 93 ? 1.140 -4.019 -14.817 1.00 90.50 93 TYR A O 1
ATOM 727 N N . THR A 1 94 ? 0.597 -2.302 -13.473 1.00 88.06 94 THR A N 1
ATOM 728 C CA . THR A 1 94 ? 1.206 -1.272 -14.322 1.00 88.06 94 THR A CA 1
ATOM 729 C C . THR A 1 94 ? 2.722 -1.437 -14.401 1.00 88.06 94 THR A C 1
ATOM 731 O O . THR A 1 94 ? 3.280 -1.346 -15.492 1.00 88.06 94 THR A O 1
ATOM 734 N N . ALA A 1 95 ? 3.395 -1.751 -13.290 1.00 86.19 95 ALA A N 1
ATOM 735 C CA . ALA A 1 95 ? 4.824 -2.051 -13.295 1.00 86.19 95 ALA A CA 1
ATOM 736 C C . ALA A 1 95 ? 5.130 -3.247 -14.214 1.00 86.19 95 ALA A C 1
ATOM 738 O O . ALA A 1 95 ? 5.906 -3.126 -15.158 1.00 86.19 95 ALA A O 1
ATOM 739 N N . PHE A 1 96 ? 4.464 -4.386 -14.019 1.00 82.56 96 PHE A N 1
ATOM 740 C CA . PHE A 1 96 ? 4.724 -5.594 -14.808 1.00 82.56 96 PHE A CA 1
ATOM 741 C C . PHE A 1 96 ? 4.350 -5.465 -16.290 1.00 82.56 96 PHE A C 1
ATOM 743 O O . PHE A 1 96 ? 4.906 -6.186 -17.114 1.00 82.56 96 PHE A O 1
ATOM 750 N N . SER A 1 97 ? 3.494 -4.516 -16.673 1.00 81.31 97 SER A N 1
ATOM 751 C CA . SER A 1 97 ? 3.253 -4.228 -18.094 1.00 81.31 97 SER A CA 1
ATOM 752 C C . SER A 1 97 ? 4.503 -3.718 -18.837 1.00 81.31 97 SER A C 1
ATOM 754 O O . SER A 1 97 ? 4.621 -3.919 -20.043 1.00 81.31 97 SER A O 1
ATOM 756 N N . ALA A 1 98 ? 5.474 -3.134 -18.123 1.00 73.12 98 ALA A N 1
ATOM 757 C CA . ALA A 1 98 ? 6.745 -2.662 -18.679 1.00 73.12 98 ALA A CA 1
ATOM 758 C C . ALA A 1 98 ? 7.864 -3.730 -18.672 1.00 73.12 98 ALA A C 1
ATOM 760 O O . ALA A 1 98 ? 8.956 -3.485 -19.185 1.00 73.12 98 ALA A O 1
ATOM 761 N N . LEU A 1 99 ? 7.609 -4.927 -18.126 1.00 70.62 99 LEU A N 1
ATOM 762 C CA . LEU A 1 99 ? 8.595 -6.012 -18.010 1.00 70.62 99 LEU A CA 1
ATOM 763 C C . LEU A 1 99 ? 9.203 -6.496 -19.349 1.00 70.62 99 LEU A C 1
ATOM 765 O O . LEU A 1 99 ? 10.399 -6.794 -19.360 1.00 70.62 99 LEU A O 1
ATOM 769 N N . PRO A 1 100 ? 8.451 -6.589 -20.470 1.00 75.00 100 PRO A N 1
ATOM 770 C CA . PRO A 1 100 ? 9.004 -7.059 -21.747 1.00 75.00 100 PRO A CA 1
ATOM 771 C C . PRO A 1 100 ? 10.194 -6.221 -22.231 1.00 75.00 100 PRO A C 1
ATOM 773 O O . PRO A 1 100 ? 11.190 -6.764 -22.693 1.00 75.00 100 PRO A O 1
ATOM 776 N N . VAL A 1 101 ? 10.125 -4.908 -22.021 1.00 68.25 101 VAL A N 1
ATOM 777 C CA . VAL A 1 101 ? 11.150 -3.935 -22.423 1.00 68.25 101 VAL A CA 1
ATOM 778 C C . VAL A 1 101 ? 12.408 -4.073 -21.568 1.00 68.25 101 VAL A C 1
ATOM 780 O O . VAL A 1 101 ? 13.528 -4.000 -22.067 1.00 68.25 101 VAL A O 1
ATOM 783 N N . VAL A 1 102 ? 12.232 -4.315 -20.266 1.00 64.50 102 VAL A N 1
ATOM 784 C CA . VAL A 1 102 ? 13.350 -4.584 -19.351 1.00 64.50 102 VAL A CA 1
ATOM 785 C C . VAL A 1 102 ? 14.100 -5.844 -19.784 1.00 64.50 102 VAL A C 1
ATOM 787 O O . VAL A 1 102 ? 15.329 -5.865 -19.747 1.00 64.50 102 VAL A O 1
ATOM 790 N N . LYS A 1 103 ? 13.373 -6.875 -20.233 1.00 68.00 103 LYS A N 1
ATOM 791 C CA . LYS A 1 103 ? 13.967 -8.117 -20.734 1.00 68.00 103 LYS A CA 1
ATOM 792 C C . LYS A 1 103 ? 14.747 -7.899 -22.034 1.00 68.00 103 LYS A C 1
ATOM 794 O O . LYS A 1 103 ? 15.884 -8.344 -22.123 1.00 68.00 103 LYS A O 1
ATOM 799 N N . GLU A 1 104 ? 14.184 -7.159 -22.990 1.00 68.56 104 GLU A N 1
ATOM 800 C CA . GLU A 1 104 ? 14.868 -6.823 -24.250 1.00 68.56 104 GLU A CA 1
ATOM 801 C C . GLU A 1 104 ? 16.175 -6.050 -24.025 1.00 68.56 104 GLU A C 1
ATOM 803 O O . GLU A 1 104 ? 17.183 -6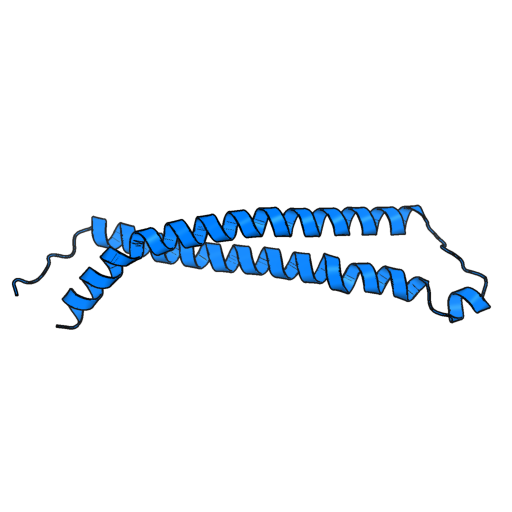.328 -24.669 1.00 68.56 104 GLU A O 1
ATOM 808 N N . ILE A 1 105 ? 16.190 -5.107 -23.081 1.00 61.22 105 ILE A N 1
ATOM 809 C CA . ILE A 1 105 ? 17.389 -4.322 -22.760 1.00 61.22 105 ILE A CA 1
ATOM 810 C C . ILE A 1 105 ? 18.423 -5.166 -22.013 1.00 61.22 105 ILE A C 1
ATOM 812 O O . ILE A 1 105 ? 19.617 -5.024 -22.261 1.00 61.22 105 ILE A O 1
ATOM 816 N N . TYR A 1 106 ? 17.986 -6.049 -21.110 1.00 64.12 106 TYR A N 1
ATOM 817 C CA . TYR A 1 106 ? 18.890 -6.967 -20.418 1.00 64.12 106 TYR A CA 1
ATOM 818 C C . TYR A 1 106 ? 19.619 -7.878 -21.412 1.00 64.12 106 TYR A C 1
ATOM 820 O O . TYR A 1 106 ? 20.847 -7.947 -21.377 1.00 64.12 106 TYR A O 1
ATOM 828 N N . ASP A 1 107 ? 18.878 -8.484 -22.343 1.00 65.00 107 ASP A N 1
ATOM 829 C CA . ASP A 1 107 ? 19.439 -9.344 -23.389 1.00 65.00 107 ASP A CA 1
ATOM 830 C C . ASP A 1 107 ? 20.360 -8.556 -24.348 1.00 65.00 107 ASP A C 1
ATOM 832 O O . ASP A 1 107 ? 21.348 -9.100 -24.833 1.00 65.00 107 ASP A O 1
ATOM 836 N N . ALA A 1 108 ? 20.092 -7.264 -24.585 1.00 60.22 108 ALA A N 1
ATOM 837 C CA . ALA A 1 108 ? 20.913 -6.403 -25.445 1.00 60.22 108 ALA A CA 1
ATOM 838 C C . ALA A 1 108 ? 22.210 -5.874 -24.793 1.00 60.22 108 ALA A C 1
ATOM 840 O O . ALA A 1 108 ? 23.125 -5.482 -25.513 1.00 60.22 108 ALA A O 1
ATOM 841 N N . ILE A 1 109 ? 22.288 -5.804 -23.458 1.00 57.41 109 ILE A N 1
ATOM 842 C CA . ILE A 1 109 ? 23.468 -5.297 -22.726 1.00 57.41 109 ILE A CA 1
ATOM 843 C C . ILE A 1 109 ? 24.407 -6.438 -22.303 1.00 57.41 109 ILE A C 1
ATOM 845 O O . ILE A 1 109 ? 25.609 -6.217 -22.161 1.00 57.41 109 ILE A O 1
ATOM 849 N N . TRP A 1 110 ? 23.869 -7.640 -22.072 1.00 54.44 110 TRP A N 1
ATOM 850 C CA . TRP A 1 110 ? 24.613 -8.783 -21.524 1.00 54.44 110 TRP A CA 1
ATOM 851 C C . TRP A 1 110 ? 25.022 -9.853 -22.553 1.00 54.44 110 TRP A C 1
ATOM 853 O O . TRP A 1 110 ? 25.597 -10.867 -22.151 1.00 54.44 110 TRP A O 1
ATOM 863 N N . ILE A 1 111 ? 24.769 -9.635 -23.850 1.00 47.94 111 ILE A N 1
ATOM 864 C CA . ILE A 1 111 ? 25.279 -10.464 -24.962 1.00 47.94 111 ILE A CA 1
ATOM 865 C C . ILE A 1 111 ? 26.359 -9.710 -25.735 1.00 47.94 111 ILE A C 1
ATOM 867 O O . ILE A 1 111 ? 26.102 -8.553 -26.133 1.00 47.94 111 ILE A O 1
#

Secondary structure (DSSP, 8-state):
-PPP---HHHHHHHHHHHHHHHHHHHHHHHHHHHHIIIIIIHHHHHHHHT-HHHHHTT---S-HHHHHHHHHHHHHHHHHHHHHHHHHHHHHHHHHHTHHHHHHHHHHH--

Sequence (111 aa):
MDPITITGTHWAQISQFVNFMFYSVGAVIIIATNLLIGYIFIPSLIDSQDSPLSIINGAKLENPKFVSFLLKIQKACYAVCIAGFVALIYLLYTAFSALPVVKEIYDAIWI

pLDDT: mean 78.66, std 15.72, range [45.34, 96.12]

Radius of gyration: 24.3 Å; chains: 1; bounding box: 43×19×76 Å